Protein AF-A0A8J7XYT1-F1 (afdb_monomer_lite)

Sequence (44 aa):
WITLYPNVRVLSFGGDIPWFKEKRVSITCCPDGLRPVIFKVERI

Foldseek 3Di:
DVFVVVVLVCLVVVHFDPPDPDGQWDWTWDPPPVDTDIDIGGDD

pLDDT: mean 87.95, std 4.65, range [67.94, 93.75]

Structure (mmCIF, N/CA/C/O backbone):
data_AF-A0A8J7XYT1-F1
#
_entry.id   AF-A0A8J7XYT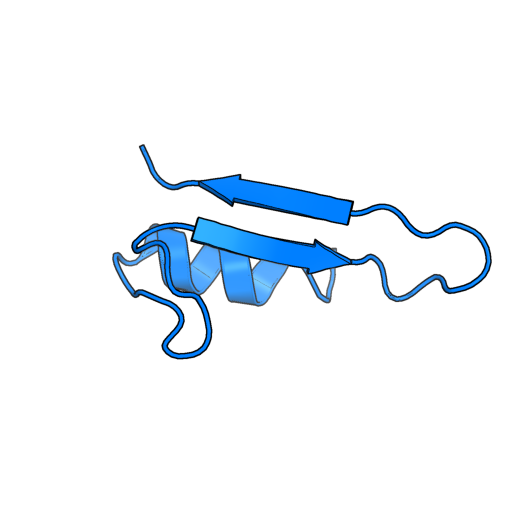1-F1
#
loop_
_atom_site.group_PDB
_atom_site.id
_atom_site.type_symbol
_atom_site.label_atom_id
_atom_site.label_alt_id
_atom_site.label_comp_id
_atom_site.label_asym_id
_atom_site.label_entity_id
_atom_site.label_seq_id
_atom_site.pdbx_PDB_ins_code
_atom_site.Cartn_x
_atom_site.Cartn_y
_atom_site.Cartn_z
_atom_site.occupancy
_atom_site.B_iso_or_equiv
_atom_site.auth_seq_id
_atom_site.auth_comp_id
_atom_site.auth_asym_id
_atom_site.auth_atom_id
_atom_site.pdbx_PDB_model_num
ATOM 1 N N . TRP A 1 1 ? 2.430 -6.781 -6.953 1.00 67.94 1 TRP A N 1
ATOM 2 C CA . TRP A 1 1 ? 1.607 -7.543 -5.987 1.00 67.94 1 TRP A CA 1
ATOM 3 C C . TRP A 1 1 ? 2.248 -7.624 -4.605 1.00 67.94 1 TRP A C 1
ATOM 5 O O . TRP A 1 1 ? 1.586 -7.258 -3.646 1.00 67.94 1 TRP A O 1
ATOM 15 N N . ILE A 1 2 ? 3.531 -8.007 -4.486 1.00 83.81 2 ILE A N 1
ATOM 16 C CA . ILE A 1 2 ? 4.223 -8.110 -3.183 1.00 83.81 2 ILE A CA 1
ATOM 17 C C . ILE A 1 2 ? 4.191 -6.808 -2.357 1.00 83.81 2 ILE A C 1
ATOM 19 O O . ILE A 1 2 ? 3.968 -6.855 -1.155 1.00 83.81 2 ILE A O 1
ATOM 23 N N . THR A 1 3 ? 4.326 -5.644 -3.002 1.00 86.50 3 THR A N 1
ATOM 24 C CA . THR A 1 3 ? 4.262 -4.326 -2.343 1.00 86.50 3 THR A CA 1
ATOM 25 C C . THR A 1 3 ? 2.830 -3.863 -2.052 1.00 86.50 3 THR A C 1
ATOM 27 O O . THR A 1 3 ? 2.589 -3.129 -1.099 1.00 86.50 3 THR A O 1
ATOM 30 N N . LEU A 1 4 ? 1.858 -4.321 -2.846 1.00 90.06 4 LEU A N 1
ATOM 31 C CA . LEU A 1 4 ? 0.444 -3.945 -2.741 1.00 90.06 4 LEU A CA 1
ATOM 32 C C . LEU A 1 4 ? -0.279 -4.721 -1.635 1.00 90.06 4 LEU A C 1
ATOM 34 O O . LEU A 1 4 ? -1.056 -4.146 -0.877 1.00 90.06 4 LEU A O 1
ATOM 38 N N . TYR A 1 5 ? 0.002 -6.019 -1.524 1.00 91.44 5 TYR A N 1
ATOM 39 C CA . TYR A 1 5 ? -0.659 -6.933 -0.597 1.00 91.44 5 TYR A CA 1
ATOM 40 C C . TYR A 1 5 ? -0.683 -6.473 0.874 1.00 91.44 5 TYR A C 1
ATOM 42 O O . TYR A 1 5 ? -1.768 -6.474 1.456 1.00 91.44 5 TYR A O 1
ATOM 50 N N . PRO A 1 6 ? 0.436 -6.048 1.5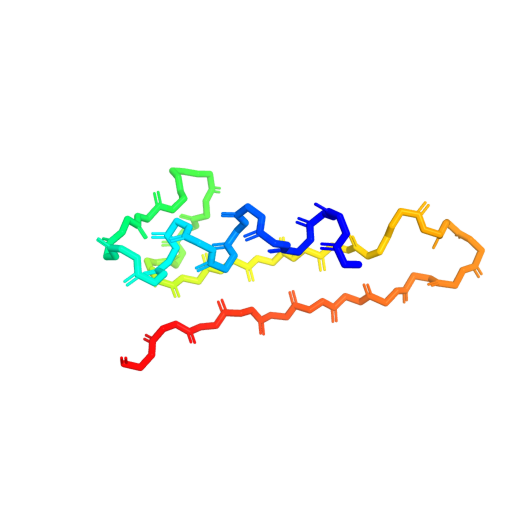01 1.00 91.25 6 PRO A N 1
ATOM 51 C CA . PRO A 1 6 ? 0.402 -5.619 2.899 1.00 91.25 6 PRO A CA 1
ATOM 52 C C . PRO A 1 6 ? -0.482 -4.383 3.101 1.00 91.25 6 PRO A C 1
ATOM 54 O O . PRO A 1 6 ? -1.240 -4.331 4.064 1.00 91.25 6 PRO A O 1
ATOM 57 N N . ASN A 1 7 ? -0.447 -3.431 2.166 1.00 91.75 7 ASN A N 1
ATOM 58 C CA . ASN A 1 7 ? -1.258 -2.216 2.216 1.00 91.75 7 ASN A CA 1
ATOM 59 C C . ASN A 1 7 ? -2.754 -2.521 2.099 1.00 91.75 7 ASN A C 1
ATOM 61 O O . ASN A 1 7 ? -3.545 -2.040 2.907 1.00 91.75 7 ASN A O 1
ATOM 65 N N . VAL A 1 8 ? -3.130 -3.377 1.144 1.00 92.25 8 VAL A N 1
ATOM 66 C CA . VAL A 1 8 ? -4.513 -3.855 1.003 1.00 92.25 8 VAL A CA 1
ATOM 67 C C . VAL A 1 8 ? -4.958 -4.555 2.282 1.00 92.25 8 VAL A C 1
ATOM 69 O O . VAL A 1 8 ? -6.029 -4.253 2.790 1.00 92.25 8 VAL A O 1
ATOM 72 N N . ARG A 1 9 ? -4.124 -5.431 2.853 1.00 93.75 9 ARG A N 1
ATOM 73 C CA . ARG A 1 9 ? -4.460 -6.182 4.066 1.00 93.75 9 ARG A CA 1
ATOM 74 C C . ARG A 1 9 ? -4.687 -5.268 5.273 1.00 93.75 9 ARG A C 1
ATOM 76 O O . ARG A 1 9 ? -5.670 -5.457 5.981 1.00 93.75 9 ARG A O 1
ATOM 83 N N . VAL A 1 10 ? -3.819 -4.277 5.491 1.00 92.75 10 VAL A N 1
ATOM 84 C CA . VAL A 1 10 ? -3.981 -3.282 6.570 1.00 92.75 10 VAL A CA 1
ATOM 85 C C . VAL A 1 10 ? -5.307 -2.546 6.419 1.00 92.75 10 VAL A C 1
ATOM 87 O O . VAL A 1 10 ? -6.087 -2.505 7.371 1.00 92.75 10 VAL A O 1
ATOM 90 N N . LEU A 1 11 ? -5.591 -2.044 5.214 1.00 92.06 11 LEU A N 1
ATOM 91 C CA . LEU A 1 11 ? -6.847 -1.362 4.931 1.00 92.06 11 LEU A CA 1
ATOM 92 C C . LEU A 1 11 ? -8.042 -2.301 5.150 1.00 92.06 11 LEU A C 1
ATOM 94 O O . LEU A 1 11 ? -8.963 -1.935 5.872 1.00 92.06 11 LEU A O 1
ATOM 98 N N . SER A 1 12 ? -8.019 -3.531 4.629 1.00 91.38 12 SER A N 1
ATOM 99 C CA . SER A 1 12 ? -9.112 -4.507 4.774 1.00 91.38 12 SER A CA 1
ATOM 100 C C . SER A 1 12 ? -9.467 -4.833 6.227 1.00 91.38 12 SER A C 1
ATOM 102 O O . SER A 1 12 ? -10.641 -5.041 6.520 1.00 91.38 12 SER A O 1
ATOM 104 N N . PHE A 1 13 ? -8.497 -4.843 7.145 1.00 92.69 13 PHE A N 1
ATOM 105 C CA . PHE A 1 13 ? -8.754 -5.044 8.580 1.00 92.69 13 PHE A CA 1
ATOM 106 C C . PHE A 1 13 ? -9.168 -3.763 9.323 1.00 92.69 13 PHE A C 1
ATOM 108 O O . PHE A 1 13 ? -9.288 -3.768 10.545 1.00 92.69 13 PHE A O 1
ATOM 115 N N . GLY A 1 14 ? -9.403 -2.666 8.602 1.00 90.00 14 GLY A N 1
ATOM 116 C CA . GLY A 1 14 ? -9.804 -1.384 9.175 1.00 90.00 14 GLY A CA 1
ATOM 117 C C . GLY A 1 14 ? -8.647 -0.566 9.745 1.00 90.00 14 GLY A C 1
ATOM 118 O O . GLY A 1 14 ? -8.905 0.450 10.386 1.00 90.00 14 GLY A O 1
ATOM 119 N N . GLY A 1 15 ? -7.401 -0.985 9.510 1.00 89.31 15 GLY A N 1
ATOM 120 C CA . GLY A 1 15 ? -6.213 -0.229 9.876 1.00 89.31 15 GLY A CA 1
ATOM 121 C C . GLY A 1 15 ? -5.961 0.938 8.923 1.00 89.31 15 GLY A C 1
ATOM 122 O O . GLY A 1 15 ? -6.332 0.904 7.749 1.00 89.31 15 GLY A O 1
ATOM 123 N N . ASP A 1 16 ? -5.290 1.960 9.439 1.00 90.25 16 ASP A N 1
ATOM 124 C CA . ASP A 1 16 ? -4.840 3.120 8.679 1.00 90.25 16 ASP A CA 1
ATOM 125 C C . ASP A 1 16 ? -3.312 3.137 8.621 1.00 90.25 16 ASP A C 1
ATOM 127 O O . ASP A 1 16 ? -2.624 2.676 9.536 1.00 90.25 16 ASP A O 1
ATOM 131 N N . ILE A 1 17 ? -2.768 3.689 7.541 1.00 89.88 17 ILE A N 1
ATOM 132 C CA . ILE A 1 17 ? -1.326 3.846 7.395 1.00 89.88 17 ILE A CA 1
ATOM 133 C C . ILE A 1 17 ? -0.928 5.199 8.000 1.00 89.88 17 ILE A C 1
ATOM 135 O O . ILE A 1 17 ? -1.384 6.232 7.511 1.00 89.88 17 ILE A O 1
ATOM 139 N N . PRO A 1 18 ? -0.045 5.233 9.015 1.00 86.31 18 PRO A N 1
ATOM 140 C CA . PRO A 1 18 ? 0.220 6.448 9.792 1.00 86.31 18 PRO A CA 1
ATOM 141 C C . PRO A 1 18 ? 0.956 7.549 9.014 1.00 86.31 18 PRO A C 1
ATOM 143 O O . PRO A 1 18 ? 0.969 8.700 9.435 1.00 86.31 18 PRO A O 1
ATOM 146 N N . TRP A 1 19 ? 1.571 7.205 7.882 1.00 84.69 19 TRP A N 1
ATOM 147 C CA . TRP A 1 19 ? 2.375 8.115 7.063 1.00 84.69 19 TRP A CA 1
ATOM 148 C C . TRP A 1 19 ? 1.549 8.889 6.023 1.00 84.69 19 TRP A C 1
ATOM 150 O O . TRP A 1 19 ? 2.051 9.852 5.444 1.00 84.69 19 TRP A O 1
ATOM 160 N N . PHE A 1 20 ? 0.299 8.483 5.768 1.00 86.81 20 PHE A N 1
ATOM 161 C CA . PHE A 1 20 ? -0.591 9.169 4.831 1.00 86.81 20 PHE A CA 1
ATOM 162 C C . PHE A 1 20 ? -1.510 10.149 5.570 1.00 86.81 20 PHE A C 1
ATOM 164 O O . PHE A 1 20 ? -2.033 9.852 6.641 1.00 86.81 20 PHE A O 1
ATOM 171 N N . LYS A 1 21 ? -1.714 11.339 4.983 1.00 84.00 21 LYS A N 1
ATOM 172 C CA . LYS A 1 21 ? -2.633 12.358 5.526 1.00 84.00 21 LYS A CA 1
ATOM 173 C C . LYS A 1 21 ? -4.096 11.924 5.416 1.00 84.00 21 LYS A C 1
ATOM 175 O O . LYS A 1 21 ? -4.895 12.218 6.300 1.00 84.00 21 LYS A O 1
ATOM 180 N N . GLU A 1 22 ? -4.441 11.247 4.324 1.00 85.12 22 GLU A N 1
ATOM 181 C CA . GLU A 1 22 ? -5.775 10.699 4.098 1.00 85.12 22 GLU A CA 1
ATOM 182 C C . GLU A 1 22 ? -5.927 9.364 4.830 1.00 85.12 22 GLU A C 1
ATOM 184 O O . GLU A 1 22 ? -5.187 8.409 4.588 1.00 85.12 22 GLU A O 1
ATOM 189 N N . LYS A 1 23 ? -6.912 9.298 5.731 1.00 85.25 23 LYS A N 1
ATOM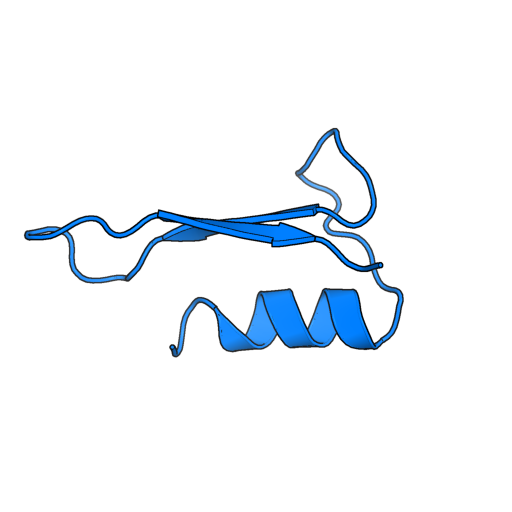 190 C CA . LYS A 1 23 ? -7.311 8.045 6.380 1.00 85.25 23 LYS A CA 1
ATOM 191 C C . LYS A 1 23 ? -7.936 7.114 5.349 1.00 85.25 23 LYS A C 1
ATOM 193 O O . LYS A 1 23 ? -8.609 7.583 4.435 1.00 85.25 23 LYS A O 1
ATOM 198 N N . ARG A 1 24 ? -7.782 5.803 5.541 1.00 88.25 24 ARG A N 1
ATOM 199 C CA . ARG A 1 24 ? -8.318 4.737 4.675 1.00 88.25 24 ARG A CA 1
ATOM 200 C C . ARG A 1 24 ? -7.748 4.717 3.255 1.00 88.25 24 ARG A C 1
ATOM 202 O O . ARG A 1 24 ? -8.293 4.018 2.401 1.00 88.25 24 ARG A O 1
ATOM 209 N N . VAL A 1 25 ? -6.652 5.438 3.025 1.00 91.44 25 VAL A N 1
ATOM 210 C CA . VAL A 1 25 ? -5.968 5.524 1.737 1.00 91.44 25 VAL A CA 1
ATOM 211 C C . VAL A 1 25 ? -4.546 4.988 1.869 1.00 91.44 25 VAL A C 1
ATOM 213 O O . VAL A 1 25 ? -3.839 5.254 2.840 1.00 91.44 25 VAL A O 1
ATOM 216 N N . SER A 1 26 ? -4.120 4.235 0.862 1.00 92.00 26 SER A N 1
ATOM 217 C CA . SER A 1 26 ? -2.728 3.854 0.651 1.00 92.00 26 SER A CA 1
ATOM 218 C C . SER A 1 26 ? -2.326 4.161 -0.780 1.00 92.00 26 SER A C 1
ATOM 220 O O . SER A 1 26 ? -3.058 3.844 -1.717 1.00 92.00 26 SER A O 1
ATOM 222 N N . ILE A 1 27 ? -1.143 4.742 -0.955 1.00 90.62 27 ILE A N 1
ATOM 223 C CA . ILE A 1 27 ? -0.514 4.893 -2.265 1.00 90.62 27 ILE A CA 1
ATOM 224 C C . ILE A 1 27 ? 0.678 3.942 -2.311 1.00 90.62 27 ILE A C 1
ATOM 226 O O . ILE A 1 27 ? 1.548 3.974 -1.443 1.00 90.6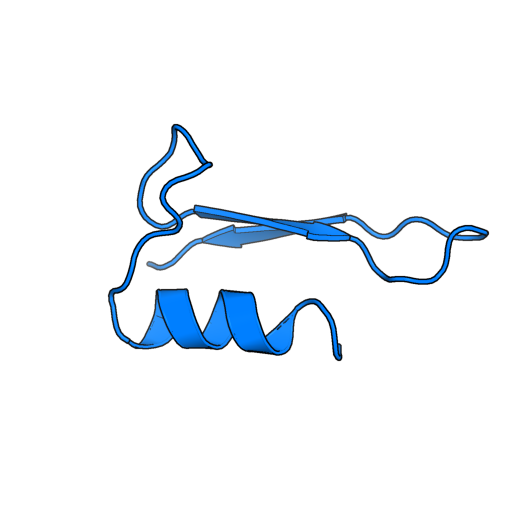2 27 ILE A O 1
ATOM 230 N N . THR A 1 28 ? 0.723 3.065 -3.309 1.00 89.50 28 THR A N 1
ATOM 231 C CA . THR A 1 28 ? 1.799 2.076 -3.462 1.00 89.50 28 THR A CA 1
ATOM 232 C C . THR A 1 28 ? 2.250 1.977 -4.908 1.00 89.50 28 THR A C 1
ATOM 234 O O . THR A 1 28 ? 1.436 2.041 -5.822 1.00 89.50 28 THR A O 1
ATOM 237 N N . CYS A 1 29 ? 3.551 1.766 -5.113 1.00 89.06 29 CYS A N 1
ATOM 238 C CA . CYS A 1 29 ? 4.145 1.532 -6.425 1.00 89.06 29 CYS A CA 1
ATOM 239 C C . CYS A 1 29 ? 4.547 0.057 -6.612 1.00 89.06 29 CYS A C 1
ATOM 241 O O . CYS A 1 29 ? 4.876 -0.654 -5.649 1.00 89.06 29 CYS A O 1
ATOM 243 N N . CYS A 1 30 ? 4.539 -0.414 -7.859 1.00 86.62 30 CYS A N 1
ATOM 244 C CA . CYS A 1 30 ? 5.250 -1.633 -8.239 1.00 86.62 30 CYS A CA 1
ATOM 245 C C . CYS A 1 30 ? 6.761 -1.488 -7.966 1.00 86.62 30 CYS A C 1
ATOM 247 O O . CYS A 1 30 ? 7.317 -0.413 -8.166 1.00 86.62 30 CYS A O 1
ATOM 249 N N . PRO A 1 31 ? 7.454 -2.568 -7.562 1.00 84.62 31 PRO A N 1
ATOM 250 C CA . PRO A 1 31 ? 8.908 -2.546 -7.389 1.00 84.62 31 PRO A CA 1
ATOM 251 C C . PRO A 1 31 ? 9.669 -2.480 -8.725 1.00 84.62 31 PRO A C 1
ATOM 253 O O . PRO A 1 31 ? 10.886 -2.330 -8.729 1.00 84.62 31 PRO A O 1
ATOM 256 N N . ASP A 1 32 ? 8.968 -2.613 -9.855 1.00 84.44 32 ASP A N 1
ATOM 257 C CA . ASP A 1 32 ? 9.543 -2.444 -11.185 1.00 84.44 32 ASP A CA 1
ATOM 258 C C . ASP A 1 32 ? 9.801 -0.956 -11.463 1.00 84.44 32 ASP A C 1
ATOM 260 O O . ASP A 1 32 ? 8.897 -0.197 -11.814 1.00 84.44 32 ASP A O 1
ATOM 264 N N . GLY A 1 33 ? 11.055 -0.543 -11.28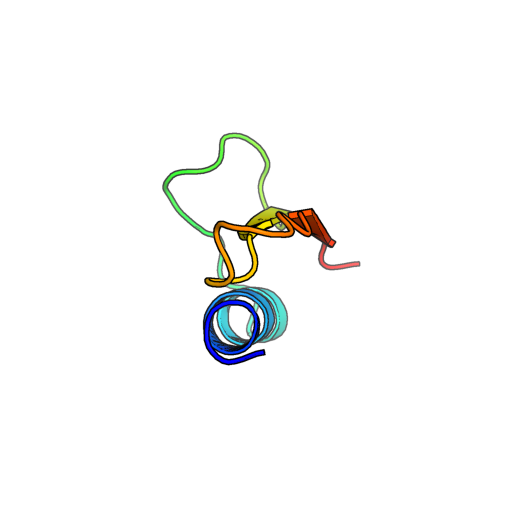3 1.00 78.06 33 GLY A N 1
ATOM 265 C CA . GLY A 1 33 ? 11.491 0.833 -11.510 1.00 78.06 33 GLY A CA 1
ATOM 266 C C . GLY A 1 33 ? 11.526 1.245 -12.984 1.00 78.06 33 GLY A C 1
ATOM 267 O O . GLY A 1 33 ? 11.520 2.441 -13.267 1.00 78.06 33 GLY A O 1
ATOM 268 N N . LEU A 1 34 ? 11.532 0.294 -13.928 1.00 85.50 34 LEU A N 1
ATOM 269 C CA . LEU A 1 34 ? 11.517 0.602 -15.365 1.00 85.50 34 LEU A CA 1
ATOM 270 C C . LEU A 1 34 ? 10.116 0.985 -15.849 1.00 85.50 34 LEU A C 1
ATOM 272 O O . LEU A 1 34 ? 9.975 1.705 -16.838 1.00 85.50 34 LEU A O 1
ATOM 276 N N . ARG A 1 35 ? 9.078 0.493 -15.168 1.00 81.38 35 ARG A N 1
ATOM 277 C CA . ARG A 1 35 ? 7.671 0.746 -15.494 1.00 81.38 35 ARG A CA 1
ATOM 278 C C . ARG A 1 35 ? 6.897 1.034 -14.209 1.00 81.38 35 ARG A C 1
ATOM 280 O O . ARG A 1 35 ? 6.209 0.147 -13.695 1.00 81.38 35 ARG A O 1
ATOM 287 N N . PRO A 1 36 ? 6.997 2.264 -13.678 1.00 83.62 36 PRO A N 1
ATOM 288 C CA . PRO A 1 36 ? 6.321 2.613 -12.442 1.00 83.62 36 PRO A CA 1
ATOM 289 C C . PRO A 1 36 ? 4.805 2.570 -12.651 1.00 83.62 36 PRO A C 1
ATOM 291 O O . PRO A 1 36 ? 4.232 3.368 -13.390 1.00 83.62 36 PRO A O 1
ATOM 294 N N . VAL A 1 37 ? 4.15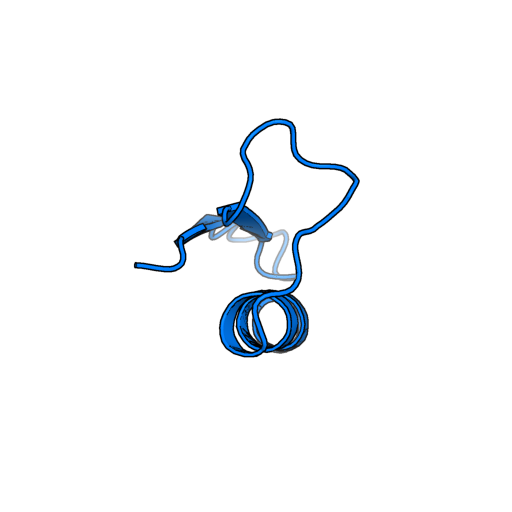2 1.627 -11.975 1.00 88.50 37 VAL A N 1
ATOM 295 C CA . VAL A 1 37 ? 2.693 1.566 -11.858 1.00 88.50 37 VAL A CA 1
ATOM 296 C C . VAL A 1 37 ? 2.333 1.945 -10.433 1.00 88.50 37 VAL A C 1
ATOM 298 O O . VAL A 1 37 ? 2.756 1.278 -9.486 1.00 88.50 37 VAL A O 1
ATOM 301 N N . ILE A 1 38 ? 1.565 3.022 -10.295 1.00 90.38 38 ILE A N 1
ATOM 302 C CA . ILE A 1 38 ? 1.142 3.572 -9.010 1.00 90.38 38 ILE A CA 1
ATOM 303 C C . ILE A 1 38 ? -0.323 3.208 -8.787 1.00 90.38 38 ILE A C 1
ATOM 305 O O . ILE A 1 38 ? -1.173 3.449 -9.641 1.00 90.38 38 ILE A O 1
ATOM 309 N N . PHE A 1 39 ? -0.613 2.645 -7.622 1.00 90.19 39 PHE A N 1
ATOM 310 C CA . PHE A 1 39 ? -1.951 2.287 -7.182 1.00 90.19 39 PHE A CA 1
ATOM 311 C C . PHE A 1 39 ? -2.368 3.207 -6.041 1.00 90.19 39 PHE A C 1
ATOM 313 O O . PHE A 1 39 ? -1.643 3.331 -5.051 1.00 90.19 39 PHE A O 1
ATOM 320 N N . LYS A 1 40 ? -3.558 3.798 -6.160 1.00 91.50 40 LYS A N 1
ATOM 321 C CA . LYS A 1 40 ? -4.290 4.369 -5.030 1.00 91.50 40 LYS A CA 1
ATOM 322 C C . LYS A 1 40 ? -5.289 3.315 -4.559 1.00 91.50 40 LYS A C 1
ATOM 324 O O . LYS A 1 40 ? -6.139 2.885 -5.334 1.00 91.50 40 LYS A O 1
ATOM 329 N N . VAL A 1 41 ? -5.146 2.861 -3.322 1.00 91.50 41 VAL A N 1
ATOM 330 C CA . VAL A 1 41 ? -6.043 1.890 -2.691 1.00 91.50 41 VAL A CA 1
ATOM 331 C C . VAL A 1 41 ? -6.843 2.623 -1.632 1.00 91.50 41 VAL A C 1
ATOM 333 O O . VAL A 1 41 ? -6.262 3.207 -0.720 1.00 91.50 41 VAL A O 1
ATOM 336 N N . GLU A 1 42 ? -8.163 2.580 -1.754 1.00 91.31 42 GLU A N 1
ATOM 337 C CA . GLU A 1 42 ? -9.085 3.236 -0.830 1.00 91.31 42 GLU A CA 1
ATOM 338 C C . GLU A 1 42 ? -10.077 2.207 -0.299 1.00 91.31 42 GLU A C 1
ATOM 340 O O . GLU A 1 42 ? -10.608 1.392 -1.059 1.00 91.31 42 GLU A O 1
ATOM 345 N N . ARG A 1 43 ? -10.310 2.222 1.015 1.00 89.00 43 ARG A N 1
ATOM 346 C CA . ARG A 1 43 ? -11.343 1.389 1.634 1.00 89.00 43 ARG A CA 1
ATOM 347 C C . ARG A 1 43 ? -12.683 2.121 1.633 1.00 89.00 43 ARG A C 1
ATOM 349 O O . ARG A 1 43 ? -12.803 3.159 2.284 1.00 89.00 43 ARG A O 1
ATOM 356 N N . ILE A 1 44 ? -13.662 1.521 0.954 1.00 83.00 44 ILE A N 1
ATOM 357 C CA . ILE A 1 44 ? -15.090 1.878 1.005 1.00 83.00 44 ILE A CA 1
ATOM 358 C C . ILE A 1 44 ? -15.715 1.326 2.289 1.00 83.00 44 ILE A C 1
ATOM 360 O O . ILE A 1 44 ? -15.372 0.180 2.668 1.00 83.00 44 ILE A O 1
#

Radius of gyration: 10.6 Å; chains: 1; bounding box: 27×20×25 Å

Secondary structure (DSSP, 8-state):
-TTHHHHHHHHHTT---TT-SSTTEEEEE-S-TTS--EEEEE--